Protein AF-A0A0M9VX16-F1 (afdb_monomer)

Nearest PDB structures (foldseek):
  4l1b-assembly1_A  TM=6.626E-01  e=1.159E-02  Homo sapiens
  5sxd-assembly1_A  TM=6.311E-01  e=1.024E-02  Homo sapiens
  5swr-assembly1_A  TM=5.806E-01  e=8.512E-03  Homo sapiens
  5swo-assembly1_A  TM=5.788E-01  e=1.311E-02  Homo sapiens
  4l23-assembly1_A  TM=5.980E-01  e=3.738E-02  Homo sapiens

Structure (mmCIF, N/CA/C/O backbone):
data_AF-A0A0M9VX16-F1
#
_entry.id   AF-A0A0M9VX16-F1
#
loop_
_atom_site.group_PDB
_atom_site.id
_atom_site.type_symbol
_atom_site.label_atom_id
_atom_site.label_alt_id
_atom_site.label_comp_id
_atom_site.label_asym_id
_atom_site.label_entity_id
_atom_site.label_seq_id
_atom_site.pdbx_PDB_ins_code
_atom_site.Cartn_x
_atom_site.Cartn_y
_atom_site.Cartn_z
_atom_site.occupancy
_atom_site.B_iso_or_equiv
_atom_site.auth_seq_id
_atom_site.auth_comp_id
_atom_site.auth_asym_id
_atom_site.auth_atom_id
_atom_site.pdbx_PDB_model_num
ATOM 1 N N . MET A 1 1 ? -0.648 -4.875 25.282 1.00 42.81 1 MET A N 1
ATOM 2 C CA . MET A 1 1 ? -1.704 -3.902 24.931 1.00 42.81 1 MET A CA 1
ATOM 3 C C . MET A 1 1 ? -2.492 -4.538 23.807 1.00 42.81 1 MET A C 1
ATOM 5 O O . MET A 1 1 ? -1.852 -5.047 22.898 1.00 42.81 1 MET A O 1
ATOM 9 N N . ALA A 1 2 ? -3.815 -4.645 23.919 1.00 45.00 2 ALA A N 1
ATOM 10 C CA . ALA A 1 2 ? -4.611 -5.236 22.851 1.00 45.00 2 ALA A CA 1
ATOM 11 C C . ALA A 1 2 ? -4.494 -4.328 21.623 1.00 45.00 2 ALA A C 1
ATOM 13 O O . ALA A 1 2 ? -4.982 -3.200 21.655 1.00 45.00 2 ALA A O 1
ATOM 14 N N . SER A 1 3 ? -3.788 -4.785 20.589 1.00 59.34 3 SER A N 1
ATOM 15 C CA . SER A 1 3 ? -3.932 -4.223 19.252 1.00 59.34 3 SER A CA 1
ATOM 16 C C . SER A 1 3 ? -5.412 -4.330 18.908 1.00 59.34 3 SER A C 1
ATOM 18 O O . SER A 1 3 ? -5.937 -5.435 18.809 1.00 59.34 3 SER A O 1
ATOM 20 N N . GLN A 1 4 ? -6.115 -3.199 18.860 1.00 76.62 4 GLN A N 1
ATOM 21 C CA . GLN A 1 4 ? -7.461 -3.195 18.310 1.00 76.62 4 GLN A CA 1
ATOM 22 C C . GLN A 1 4 ? -7.307 -3.400 16.813 1.00 76.62 4 GLN A C 1
ATOM 24 O O . GLN A 1 4 ? -6.737 -2.550 16.136 1.00 76.62 4 GLN A O 1
ATOM 29 N N . ASP A 1 5 ? -7.764 -4.544 16.323 1.00 88.56 5 ASP A N 1
ATOM 30 C CA . ASP A 1 5 ? -7.902 -4.751 14.891 1.00 88.56 5 ASP A CA 1
ATOM 31 C C . ASP A 1 5 ? -8.895 -3.719 14.347 1.00 88.56 5 ASP A C 1
ATOM 33 O O . ASP A 1 5 ? -9.928 -3.448 14.965 1.00 88.56 5 ASP A O 1
ATOM 37 N N . ILE A 1 6 ? -8.563 -3.132 13.202 1.00 94.31 6 ILE A N 1
ATOM 38 C CA . ILE A 1 6 ? -9.427 -2.186 12.492 1.00 94.31 6 ILE A CA 1
ATOM 39 C C . ILE A 1 6 ? -9.974 -2.840 11.235 1.00 94.31 6 ILE A C 1
ATOM 41 O O . ILE A 1 6 ? -9.387 -3.776 10.685 1.00 94.31 6 ILE A O 1
ATOM 45 N N . ARG A 1 7 ? -11.091 -2.318 10.743 1.00 96.31 7 ARG A N 1
ATOM 46 C CA . ARG A 1 7 ? -11.698 -2.759 9.497 1.00 96.31 7 ARG A CA 1
ATOM 47 C C . ARG A 1 7 ? -11.602 -1.656 8.456 1.00 96.31 7 ARG A C 1
ATOM 49 O O . ARG A 1 7 ? -12.125 -0.566 8.637 1.00 96.31 7 ARG A O 1
ATOM 56 N N . LEU A 1 8 ? -10.935 -1.944 7.347 1.00 97.19 8 LEU A N 1
ATOM 57 C CA . LEU A 1 8 ? -10.735 -1.000 6.252 1.00 97.19 8 LEU A CA 1
ATOM 58 C C . LEU A 1 8 ? -11.730 -1.270 5.123 1.00 97.19 8 LEU A C 1
ATOM 60 O O . LEU A 1 8 ? -12.086 -2.418 4.845 1.00 97.19 8 LEU A O 1
ATOM 64 N N . ARG A 1 9 ? -12.146 -0.212 4.427 1.00 98.00 9 ARG A N 1
ATOM 65 C CA . ARG A 1 9 ? -12.931 -0.305 3.189 1.00 98.00 9 ARG A CA 1
ATOM 66 C C . ARG A 1 9 ? -11.984 -0.143 2.009 1.00 98.00 9 ARG A C 1
ATOM 68 O O . ARG A 1 9 ? -11.650 0.977 1.624 1.00 98.00 9 ARG A O 1
ATOM 75 N N . LEU A 1 10 ? -11.529 -1.263 1.458 1.00 97.75 10 LEU A N 1
ATOM 76 C CA . LEU A 1 10 ? -10.604 -1.265 0.335 1.00 97.75 10 LEU A CA 1
ATOM 77 C C . LEU A 1 10 ? -11.341 -1.015 -0.975 1.00 97.75 10 LEU A C 1
ATOM 79 O O . LEU A 1 10 ? -12.364 -1.635 -1.271 1.00 97.75 10 LEU A O 1
ATOM 83 N N . VAL A 1 11 ? -10.760 -0.145 -1.785 1.00 97.50 11 VAL A N 1
ATOM 84 C CA . VAL A 1 11 ? -11.111 0.063 -3.183 1.00 97.50 11 VAL A CA 1
ATOM 85 C C . VAL A 1 11 ? -9.871 -0.274 -3.995 1.00 97.50 11 VAL A C 1
ATOM 87 O O . VAL A 1 11 ? -8.843 0.368 -3.831 1.00 97.50 11 VAL A O 1
ATOM 90 N N . ILE A 1 12 ? -9.937 -1.291 -4.847 1.00 97.00 12 ILE A N 1
ATOM 91 C CA . ILE A 1 12 ? -8.793 -1.783 -5.617 1.00 97.00 12 ILE A CA 1
ATOM 92 C C . ILE A 1 12 ? -9.015 -1.462 -7.093 1.00 97.00 12 ILE A C 1
ATOM 94 O O . ILE A 1 12 ? -10.000 -1.896 -7.693 1.00 97.00 12 ILE A O 1
ATOM 98 N N . ARG A 1 13 ? -8.078 -0.719 -7.685 1.00 95.56 13 ARG A N 1
ATOM 99 C CA . ARG A 1 13 ? -8.060 -0.308 -9.092 1.00 95.56 13 ARG A CA 1
ATOM 100 C C . ARG A 1 13 ? -6.787 -0.804 -9.763 1.00 95.56 13 ARG A C 1
ATOM 102 O O . ARG A 1 13 ? -5.751 -0.142 -9.732 1.00 95.56 13 ARG A O 1
ATOM 109 N N . ARG A 1 14 ? -6.874 -1.982 -10.374 1.00 93.12 14 ARG A N 1
ATOM 110 C CA . ARG A 1 14 ? -5.797 -2.517 -11.214 1.00 93.12 14 ARG A CA 1
ATOM 111 C C . ARG A 1 14 ? -5.871 -1.907 -12.608 1.00 93.12 14 ARG A C 1
ATOM 113 O O . ARG A 1 14 ? -6.956 -1.592 -13.099 1.00 93.12 14 ARG A O 1
ATOM 120 N N . HIS A 1 15 ? -4.719 -1.767 -13.250 1.00 90.31 15 HIS A N 1
ATOM 121 C CA . HIS A 1 15 ? -4.642 -1.200 -14.588 1.00 90.31 15 HIS A CA 1
ATOM 122 C C . HIS A 1 15 ? -5.464 -2.033 -15.589 1.00 90.31 15 HIS A C 1
ATOM 124 O O . HIS A 1 15 ? -5.266 -3.239 -15.713 1.00 90.31 15 HIS A O 1
ATOM 130 N N . GLY A 1 16 ? -6.400 -1.394 -16.299 1.00 86.81 16 GLY A N 1
ATOM 131 C CA . GLY A 1 16 ? -7.216 -2.041 -17.336 1.00 86.81 16 GLY A CA 1
ATOM 132 C C . GLY A 1 16 ? -8.292 -3.014 -16.833 1.00 86.81 16 GLY A C 1
ATOM 133 O O . GLY A 1 16 ? -8.905 -3.700 -17.648 1.00 86.81 16 GLY A O 1
ATOM 134 N N . VAL A 1 17 ? -8.547 -3.080 -15.521 1.00 89.94 17 VAL A N 1
ATOM 135 C CA . VAL A 1 17 ? -9.522 -4.002 -14.914 1.00 89.94 17 VAL A CA 1
ATOM 136 C C . VAL A 1 17 ? -10.555 -3.217 -14.092 1.00 89.94 17 VAL A C 1
ATOM 138 O O . VAL A 1 17 ? -10.200 -2.197 -13.497 1.00 89.94 17 VAL A O 1
ATOM 141 N N . PRO A 1 18 ? -11.829 -3.660 -14.024 1.00 93.06 18 PRO A N 1
ATOM 142 C CA . PRO A 1 18 ? -12.834 -3.017 -13.185 1.00 93.06 18 PRO A CA 1
ATOM 143 C C . PRO A 1 18 ? -12.434 -2.920 -11.709 1.00 93.06 18 PRO A C 1
ATOM 145 O O . PRO A 1 18 ? -11.733 -3.778 -11.168 1.00 93.06 18 PRO A O 1
ATOM 148 N N . GLU A 1 19 ? -12.936 -1.871 -11.062 1.00 95.38 19 GLU A N 1
ATOM 149 C CA . GLU A 1 19 ? -12.755 -1.624 -9.634 1.00 95.38 19 GLU A CA 1
ATOM 150 C C . GLU A 1 19 ? -13.380 -2.739 -8.784 1.00 95.38 19 GLU A C 1
ATOM 152 O O . GLU A 1 19 ? -14.496 -3.192 -9.048 1.00 95.38 19 GLU A O 1
ATOM 157 N N . VAL A 1 20 ? -12.678 -3.135 -7.722 1.00 96.62 20 VAL A N 1
ATOM 158 C CA . VAL A 1 20 ? -13.155 -4.105 -6.729 1.00 96.62 20 VAL A CA 1
ATOM 159 C C . VAL A 1 20 ? -13.257 -3.417 -5.369 1.00 96.62 20 VAL A C 1
ATOM 161 O O . VAL A 1 20 ? -12.330 -2.723 -4.959 1.00 96.62 20 VAL A O 1
ATOM 164 N N . LYS A 1 21 ? -14.373 -3.605 -4.655 1.00 97.12 21 LYS A N 1
ATOM 165 C CA . LYS A 1 21 ? -14.588 -3.053 -3.307 1.00 97.12 21 LYS A CA 1
ATOM 166 C C . LYS A 1 21 ? -14.710 -4.175 -2.292 1.00 97.12 21 LYS A C 1
ATOM 168 O O . LYS A 1 21 ? -15.528 -5.071 -2.483 1.00 97.12 21 LYS A O 1
ATOM 173 N N . LEU A 1 22 ? -13.917 -4.115 -1.228 1.00 96.12 22 LEU A N 1
ATOM 174 C CA . LEU A 1 22 ? -13.833 -5.163 -0.213 1.00 96.12 22 LEU A CA 1
ATOM 175 C C . LEU A 1 22 ? -13.770 -4.557 1.184 1.00 96.12 22 LEU A C 1
ATOM 177 O O . LEU A 1 22 ? -13.305 -3.437 1.384 1.00 96.12 22 LEU A O 1
ATOM 181 N N . VAL A 1 23 ? -14.209 -5.340 2.157 1.00 97.25 23 VAL A N 1
ATOM 182 C CA . VAL A 1 23 ? -14.004 -5.055 3.573 1.00 97.25 23 VAL A CA 1
ATOM 183 C C . VAL A 1 23 ? -12.812 -5.882 4.034 1.00 97.25 23 VAL A C 1
ATOM 185 O O . VAL A 1 23 ? -12.795 -7.092 3.811 1.00 97.25 23 VAL A O 1
ATOM 188 N N . TRP A 1 24 ? -11.821 -5.239 4.647 1.00 96.38 24 TRP A N 1
ATOM 189 C CA . TRP A 1 24 ? -10.550 -5.871 4.985 1.00 96.38 24 TRP A CA 1
ATOM 190 C C . TRP A 1 24 ? -10.237 -5.749 6.478 1.00 96.38 24 TRP A C 1
ATOM 192 O O . TRP A 1 24 ? -10.087 -4.628 6.971 1.00 96.38 24 TRP A O 1
ATOM 202 N N . PRO A 1 25 ? -10.141 -6.866 7.218 1.00 94.44 25 PRO A N 1
ATOM 203 C CA . PRO A 1 25 ? -9.671 -6.839 8.595 1.00 94.44 25 PRO A CA 1
ATOM 204 C C . PRO A 1 25 ? -8.162 -6.577 8.620 1.00 94.44 25 PRO A C 1
ATOM 206 O O . PRO A 1 25 ? -7.402 -7.165 7.854 1.00 94.44 25 PRO A O 1
ATOM 209 N N . CYS A 1 26 ? -7.719 -5.696 9.506 1.00 90.56 26 CYS A N 1
ATOM 210 C CA . CYS A 1 26 ? -6.331 -5.282 9.598 1.00 90.56 26 CYS A CA 1
ATOM 211 C C . CYS A 1 26 ? -5.860 -5.322 11.050 1.00 90.56 26 CYS A C 1
ATOM 213 O O . CYS A 1 26 ? -6.395 -4.621 11.910 1.00 90.56 26 CYS A O 1
ATOM 215 N N . ALA A 1 27 ? -4.799 -6.086 11.303 1.00 87.50 27 ALA A N 1
ATOM 216 C CA . ALA A 1 27 ? -4.168 -6.125 12.611 1.00 87.50 27 ALA A CA 1
ATOM 217 C C . ALA A 1 27 ? -3.336 -4.855 12.845 1.00 87.50 27 ALA A C 1
ATOM 219 O O . ALA A 1 27 ? -2.347 -4.607 12.150 1.00 87.50 27 ALA A O 1
ATOM 220 N N . CYS A 1 28 ? -3.691 -4.053 13.851 1.00 86.12 28 CYS A N 1
ATOM 221 C CA . CYS A 1 28 ? -2.933 -2.851 14.214 1.00 86.12 28 CYS A CA 1
ATOM 222 C C . CYS A 1 28 ? -1.708 -3.202 15.064 1.00 86.12 28 CYS A C 1
ATOM 224 O O . CYS A 1 28 ? -1.651 -2.934 16.267 1.00 86.12 28 CYS A O 1
ATOM 226 N N . THR A 1 29 ? -0.715 -3.817 14.428 1.00 88.50 29 THR A N 1
ATOM 227 C CA . THR A 1 29 ? 0.604 -4.067 15.021 1.00 88.50 29 THR A CA 1
ATOM 228 C C . THR A 1 29 ? 1.638 -3.120 14.416 1.00 88.50 29 THR A C 1
ATOM 230 O O . THR A 1 29 ? 1.515 -2.725 13.258 1.00 88.50 29 THR A O 1
ATOM 233 N N . ASP A 1 30 ? 2.679 -2.763 15.172 1.00 85.56 30 ASP A N 1
ATOM 234 C CA . ASP A 1 30 ? 3.735 -1.859 14.681 1.00 85.56 30 ASP A CA 1
ATOM 235 C C . ASP A 1 30 ? 4.504 -2.425 13.471 1.00 85.56 30 ASP A C 1
ATOM 237 O O . ASP A 1 30 ? 5.075 -1.664 12.694 1.00 85.56 30 ASP A O 1
ATOM 241 N N . ASN A 1 31 ? 4.483 -3.747 13.283 1.00 87.75 31 ASN A N 1
ATOM 242 C CA . ASN A 1 31 ? 5.154 -4.428 12.175 1.00 87.75 31 ASN A CA 1
ATOM 243 C C . ASN A 1 31 ? 4.257 -4.585 10.935 1.00 87.75 31 ASN A C 1
ATOM 245 O O . ASN A 1 31 ? 4.743 -5.004 9.883 1.00 87.75 31 ASN A O 1
ATOM 249 N N . PHE A 1 32 ? 2.958 -4.286 11.045 1.00 92.88 32 PHE A N 1
ATOM 250 C CA . PHE A 1 32 ? 2.033 -4.351 9.919 1.00 92.88 32 PHE A CA 1
ATOM 251 C C . PHE A 1 32 ? 2.045 -3.021 9.161 1.00 92.88 32 PHE A C 1
ATOM 253 O O . PHE A 1 32 ? 1.317 -2.080 9.486 1.00 92.88 32 PHE A O 1
ATOM 260 N N . THR A 1 33 ? 2.944 -2.927 8.183 1.00 95.06 33 THR A N 1
ATOM 261 C CA . THR A 1 33 ? 3.154 -1.735 7.355 1.00 95.06 33 THR A CA 1
ATOM 262 C C . THR A 1 33 ? 2.270 -1.722 6.111 1.00 95.06 33 THR A C 1
ATOM 264 O O . THR A 1 33 ? 1.660 -2.726 5.741 1.00 95.06 33 THR A O 1
ATOM 267 N N . VAL A 1 34 ? 2.230 -0.582 5.422 1.00 95.50 34 VAL A N 1
ATOM 268 C CA . VAL A 1 34 ? 1.539 -0.434 4.131 1.00 95.50 34 VAL A CA 1
ATOM 269 C C . VAL A 1 34 ? 2.044 -1.443 3.088 1.00 95.50 34 VAL A C 1
ATOM 271 O O . VAL A 1 34 ? 1.238 -2.013 2.357 1.00 95.50 34 VAL A O 1
ATOM 274 N N . SER A 1 35 ? 3.349 -1.738 3.047 1.00 94.56 35 SER A N 1
ATOM 275 C CA . SER A 1 35 ? 3.877 -2.799 2.174 1.00 94.56 35 SER A CA 1
ATOM 276 C C . SER A 1 35 ? 3.327 -4.188 2.523 1.00 94.56 35 SER A C 1
ATOM 278 O O . SER A 1 35 ? 2.929 -4.926 1.626 1.00 94.56 35 SER A O 1
ATOM 280 N N . ARG A 1 36 ? 3.213 -4.527 3.816 1.00 94.06 36 ARG A N 1
ATOM 281 C CA . ARG A 1 36 ? 2.607 -5.793 4.268 1.00 94.06 36 ARG A CA 1
ATOM 282 C C . ARG A 1 36 ? 1.123 -5.886 3.925 1.00 94.06 36 ARG A C 1
ATOM 284 O O . ARG A 1 36 ? 0.645 -6.970 3.604 1.00 94.06 36 ARG A O 1
ATOM 291 N N . LEU A 1 37 ? 0.401 -4.766 3.961 1.00 95.12 37 LEU A N 1
ATOM 292 C CA . LEU A 1 37 ? -0.984 -4.713 3.495 1.00 95.12 37 LEU A CA 1
ATOM 293 C C . LEU A 1 37 ? -1.077 -5.061 2.002 1.00 95.12 37 LEU A C 1
ATOM 295 O O . LEU A 1 37 ? -1.919 -5.873 1.631 1.00 95.12 37 LEU A O 1
ATOM 299 N N . LEU A 1 38 ? -0.204 -4.497 1.158 1.00 95.31 38 LEU A N 1
ATOM 300 C CA . LEU A 1 38 ? -0.153 -4.834 -0.271 1.00 95.31 38 LEU A CA 1
ATOM 301 C C . LEU A 1 38 ? 0.162 -6.316 -0.505 1.00 95.31 38 LEU A C 1
ATOM 303 O O . LEU A 1 38 ? -0.507 -6.945 -1.320 1.00 95.31 38 LEU A O 1
ATOM 307 N N . GLU A 1 39 ? 1.127 -6.878 0.229 1.00 94.12 39 GLU A N 1
ATOM 308 C CA . GLU A 1 39 ? 1.459 -8.309 0.170 1.00 94.12 39 GLU A CA 1
ATOM 309 C C . GLU A 1 39 ? 0.236 -9.184 0.486 1.00 94.12 39 GLU A C 1
ATOM 311 O O . GLU A 1 39 ? -0.110 -10.058 -0.306 1.00 94.12 39 GLU A O 1
ATOM 316 N N . GLN A 1 40 ? -0.474 -8.916 1.589 1.00 94.81 40 GLN A N 1
ATOM 317 C CA . GLN A 1 40 ? -1.658 -9.701 1.956 1.00 94.81 40 GLN A CA 1
ATOM 318 C C . GLN A 1 40 ? -2.820 -9.520 0.975 1.00 94.81 40 GLN A C 1
ATOM 320 O O . GLN A 1 40 ? -3.534 -10.475 0.669 1.00 94.81 40 GLN A O 1
ATOM 325 N N . VAL A 1 41 ? -3.029 -8.304 0.463 1.00 95.44 41 VAL A N 1
ATOM 326 C CA . VAL A 1 41 ? -4.054 -8.069 -0.560 1.00 95.44 41 VAL A CA 1
ATOM 327 C C . VAL A 1 41 ? -3.713 -8.837 -1.833 1.00 95.44 41 VAL A C 1
ATOM 329 O O . VAL A 1 41 ? -4.616 -9.428 -2.412 1.00 95.44 41 VAL A O 1
ATOM 332 N N . ASN A 1 42 ? -2.441 -8.899 -2.235 1.00 95.19 42 ASN A N 1
ATOM 333 C CA . ASN A 1 42 ? -1.985 -9.638 -3.416 1.00 95.19 42 ASN A CA 1
ATOM 334 C C . ASN A 1 42 ? -2.267 -11.147 -3.338 1.00 95.19 42 ASN A C 1
ATOM 336 O O . ASN A 1 42 ? -2.569 -11.766 -4.358 1.00 95.19 42 ASN A O 1
ATOM 340 N N . GLU A 1 43 ? -2.220 -11.732 -2.137 1.00 94.25 43 GLU A N 1
ATOM 341 C CA . GLU A 1 43 ? -2.561 -13.145 -1.914 1.00 94.25 43 GLU A CA 1
ATOM 342 C C . GLU A 1 43 ? -4.041 -13.451 -2.204 1.00 94.25 43 GLU A C 1
ATOM 344 O O . GLU A 1 43 ? -4.372 -14.563 -2.615 1.00 94.25 43 GLU A O 1
ATOM 349 N N . VAL A 1 44 ? -4.934 -12.472 -2.021 1.00 94.69 44 VAL A N 1
ATOM 350 C CA . VAL A 1 44 ? -6.386 -12.630 -2.225 1.00 94.69 44 VAL A CA 1
ATOM 351 C C . VAL A 1 44 ? -6.835 -12.079 -3.581 1.00 94.69 44 VAL A C 1
ATOM 353 O O . VAL A 1 44 ? -7.649 -12.685 -4.276 1.00 94.69 44 VAL A O 1
ATOM 356 N N . ILE A 1 45 ? -6.306 -10.920 -3.963 1.00 92.69 45 ILE A N 1
ATOM 357 C CA . ILE A 1 45 ? -6.564 -10.206 -5.209 1.00 92.69 45 ILE A CA 1
ATOM 358 C C . ILE A 1 45 ? -5.218 -9.989 -5.881 1.00 92.69 45 ILE A C 1
ATOM 360 O O . ILE A 1 45 ? -4.508 -9.052 -5.546 1.00 92.69 45 ILE A O 1
ATOM 364 N N . THR A 1 46 ? -4.891 -10.830 -6.858 1.00 91.50 46 THR A N 1
ATOM 365 C CA . THR A 1 46 ? -3.607 -10.789 -7.567 1.00 91.50 46 THR A CA 1
ATOM 366 C C . THR A 1 46 ? -3.348 -9.402 -8.173 1.00 91.50 46 THR A C 1
ATOM 368 O O . THR A 1 46 ? -3.957 -9.026 -9.183 1.00 91.50 46 THR A O 1
ATOM 371 N N . LEU A 1 47 ? -2.485 -8.628 -7.514 1.00 91.44 47 LEU A N 1
ATOM 372 C CA . LEU A 1 47 ? -2.022 -7.305 -7.930 1.00 91.44 47 LEU A CA 1
ATOM 373 C C . LEU A 1 47 ? -0.798 -7.446 -8.833 1.00 91.44 47 LEU A C 1
ATOM 375 O O . LEU A 1 47 ? -0.725 -6.796 -9.878 1.00 91.44 47 LEU A O 1
ATOM 379 N N . GLU A 1 48 ? 0.135 -8.314 -8.436 1.00 87.88 48 GLU A N 1
ATOM 380 C CA . GLU A 1 48 ? 1.340 -8.594 -9.203 1.00 87.88 48 GLU A CA 1
ATOM 381 C C . GLU A 1 48 ? 1.027 -9.395 -10.463 1.00 87.88 48 GLU A C 1
ATOM 383 O O . GLU A 1 48 ? 0.231 -10.334 -10.473 1.00 87.88 48 GLU A O 1
ATOM 388 N N . SER A 1 49 ? 1.706 -9.048 -11.544 1.00 82.75 49 SER A N 1
ATOM 389 C CA . SER A 1 49 ? 1.687 -9.786 -12.800 1.00 82.75 49 SER A CA 1
ATOM 390 C C . SER A 1 49 ? 3.065 -9.704 -13.453 1.00 82.75 49 SER A C 1
ATOM 392 O O . SER A 1 49 ? 3.981 -9.096 -12.908 1.00 82.75 49 SER A O 1
ATOM 394 N N . GLY A 1 50 ? 3.241 -10.297 -14.635 1.00 78.94 50 GLY A N 1
ATOM 395 C CA . GLY A 1 50 ? 4.530 -10.236 -15.334 1.00 78.94 50 GLY A CA 1
ATOM 396 C C . GLY A 1 50 ? 5.032 -8.810 -15.610 1.00 78.94 50 GLY A C 1
ATOM 397 O O . GLY A 1 50 ? 6.241 -8.609 -15.694 1.00 78.94 50 GLY A O 1
ATOM 398 N N . GLU A 1 51 ? 4.120 -7.841 -15.728 1.00 83.50 51 GLU A N 1
ATOM 399 C CA . GLU A 1 51 ? 4.426 -6.437 -16.039 1.00 83.50 51 GLU A CA 1
ATOM 400 C C . GLU A 1 51 ? 4.246 -5.482 -14.850 1.00 83.50 51 GLU A C 1
ATOM 402 O O . GLU A 1 51 ? 4.653 -4.331 -14.954 1.00 83.50 51 GLU A O 1
ATOM 407 N N . TRP A 1 52 ? 3.641 -5.938 -13.747 1.00 86.31 52 TRP A N 1
ATOM 408 C CA . TRP A 1 52 ? 3.294 -5.094 -12.597 1.00 86.31 52 TRP A CA 1
ATOM 409 C C . TRP A 1 52 ? 3.810 -5.725 -11.308 1.00 86.31 52 TRP A C 1
ATOM 411 O O . TRP A 1 52 ? 3.389 -6.831 -10.968 1.00 86.31 52 TRP A O 1
ATOM 421 N N . GLY A 1 53 ? 4.683 -5.024 -10.590 1.00 88.44 53 GLY A N 1
ATOM 422 C CA . GLY A 1 53 ? 5.092 -5.376 -9.231 1.00 88.44 53 GLY A CA 1
ATOM 423 C C . GLY A 1 53 ? 4.220 -4.694 -8.175 1.00 88.44 53 GLY A C 1
ATOM 424 O O . GLY A 1 53 ? 3.399 -3.830 -8.490 1.00 88.44 53 GLY A O 1
ATOM 425 N N . LEU A 1 54 ? 4.389 -5.050 -6.897 1.00 90.56 54 LEU A N 1
ATOM 426 C CA . LEU A 1 54 ? 3.719 -4.333 -5.799 1.00 90.56 54 LEU A CA 1
ATOM 427 C C . LEU A 1 54 ? 4.193 -2.878 -5.683 1.00 90.56 54 LEU A C 1
ATOM 429 O O . LEU A 1 54 ? 3.419 -2.019 -5.266 1.00 90.56 54 LEU A O 1
ATOM 433 N N . GLU A 1 55 ? 5.428 -2.589 -6.095 1.00 86.88 55 GLU A N 1
ATOM 434 C CA . GLU A 1 55 ? 5.985 -1.237 -6.178 1.00 86.88 55 GLU A CA 1
ATOM 435 C C . GLU A 1 55 ? 5.219 -0.319 -7.136 1.00 86.88 55 GLU A C 1
ATOM 437 O O . GLU A 1 55 ? 5.259 0.905 -6.969 1.00 86.88 55 GLU A O 1
ATOM 442 N N . ASP A 1 56 ? 4.507 -0.902 -8.106 1.00 90.50 56 ASP A N 1
ATOM 443 C CA . ASP A 1 56 ? 3.717 -0.193 -9.111 1.00 90.50 56 ASP A CA 1
ATOM 444 C C . ASP A 1 56 ? 2.299 0.130 -8.628 1.00 90.50 56 ASP A C 1
ATOM 446 O O . ASP A 1 56 ? 1.458 0.595 -9.404 1.00 90.50 56 ASP A O 1
ATOM 450 N N . TYR A 1 57 ? 2.026 -0.081 -7.339 1.00 93.94 57 TYR A N 1
ATOM 451 C CA . TYR A 1 57 ? 0.785 0.310 -6.691 1.00 93.94 57 TYR A CA 1
ATOM 452 C C . TYR A 1 57 ? 1.027 1.396 -5.634 1.00 93.94 57 TYR A C 1
ATOM 454 O O . TYR A 1 57 ? 2.046 1.443 -4.943 1.00 93.94 57 TYR A O 1
ATOM 462 N N . ALA A 1 58 ? 0.065 2.307 -5.517 1.00 94.56 58 ALA A N 1
ATOM 463 C CA . ALA A 1 58 ? -0.054 3.232 -4.399 1.00 94.56 58 ALA A CA 1
ATOM 464 C C . ALA A 1 58 ? -1.188 2.783 -3.483 1.00 94.56 58 ALA A C 1
ATOM 466 O O . ALA A 1 58 ? -2.239 2.338 -3.952 1.00 94.56 58 ALA A O 1
ATOM 467 N N . VAL A 1 59 ? -0.976 2.967 -2.184 1.00 96.88 59 VAL A N 1
ATOM 468 C CA . VAL A 1 59 ? -2.022 2.908 -1.165 1.00 96.88 59 VAL A CA 1
ATOM 469 C C . VAL A 1 59 ? -2.336 4.339 -0.773 1.00 96.88 59 VAL A C 1
ATOM 471 O O . VAL A 1 59 ? -1.431 5.087 -0.414 1.00 96.88 59 VAL A O 1
ATOM 474 N N . GLU A 1 60 ? -3.598 4.735 -0.845 1.00 97.44 60 GLU A N 1
ATOM 475 C CA . GLU A 1 60 ? -4.020 6.095 -0.539 1.00 97.44 60 GLU A CA 1
ATOM 476 C C . GLU A 1 60 ? -5.193 6.103 0.437 1.00 97.44 60 GLU A C 1
ATOM 478 O O . GLU A 1 60 ? -6.156 5.352 0.285 1.00 97.44 60 GLU A O 1
ATOM 483 N N . LEU A 1 61 ? -5.148 6.998 1.416 1.00 97.69 61 LEU A N 1
ATOM 484 C CA . LEU A 1 61 ? -6.278 7.300 2.282 1.00 97.69 61 LEU A CA 1
ATOM 485 C C . LEU A 1 61 ? -7.200 8.292 1.569 1.00 97.69 61 LEU A C 1
ATOM 487 O O . LEU A 1 61 ? -6.766 9.381 1.192 1.00 97.69 61 LEU A O 1
ATOM 491 N N . SER A 1 62 ? -8.472 7.938 1.389 1.00 96.25 62 SER A N 1
ATOM 492 C CA . SER A 1 62 ? -9.457 8.854 0.810 1.00 96.25 62 SER A CA 1
ATOM 493 C C . SER A 1 62 ? -9.845 9.953 1.798 1.00 96.25 62 SER A C 1
ATOM 495 O O . SER A 1 62 ? -10.082 9.688 2.974 1.00 96.25 62 SER A O 1
ATOM 497 N N . ASP A 1 63 ? -9.991 11.184 1.309 1.00 93.19 63 ASP A N 1
ATOM 498 C CA . ASP A 1 63 ? -10.433 12.325 2.122 1.00 93.19 63 ASP A CA 1
ATOM 499 C C . ASP A 1 63 ? -11.968 12.456 2.232 1.00 93.19 63 ASP A C 1
ATOM 501 O O . ASP A 1 63 ? -12.478 13.376 2.878 1.00 93.19 63 ASP A O 1
ATOM 505 N N . GLY A 1 64 ? -12.716 11.562 1.568 1.00 89.12 64 GLY A N 1
ATOM 506 C CA . GLY A 1 64 ? -14.181 11.580 1.489 1.00 89.12 64 GLY A CA 1
ATOM 507 C C . GLY A 1 64 ? -14.779 12.712 0.638 1.00 89.12 64 GLY A C 1
ATOM 508 O O . GLY A 1 64 ? -15.999 12.797 0.510 1.00 89.12 64 GLY A O 1
ATOM 509 N N . LYS A 1 65 ? -13.948 13.573 0.045 1.00 91.50 65 LYS A N 1
ATOM 510 C CA . LYS A 1 65 ? -14.320 14.753 -0.756 1.00 91.50 65 LYS A CA 1
ATOM 511 C C . LYS A 1 65 ? -13.883 14.647 -2.219 1.00 91.50 65 LYS A C 1
ATOM 513 O O . LYS A 1 65 ? -14.050 15.598 -2.978 1.00 91.50 65 LYS A O 1
ATOM 518 N N . GLY A 1 66 ? -13.364 13.489 -2.620 1.00 86.81 66 GLY A N 1
ATOM 519 C CA . GLY A 1 66 ? -12.901 13.211 -3.980 1.00 86.81 66 GLY A CA 1
ATOM 520 C C . GLY A 1 66 ? -11.385 13.302 -4.148 1.00 86.81 66 GLY A C 1
ATOM 521 O O . GLY A 1 66 ? -10.898 13.044 -5.245 1.00 86.81 66 GLY A O 1
ATOM 522 N N . GLY A 1 67 ? -10.652 13.623 -3.081 1.00 92.56 67 GLY A N 1
ATOM 523 C CA . GLY A 1 67 ? -9.202 13.542 -3.012 1.00 92.56 67 GLY A CA 1
ATOM 524 C C . GLY A 1 67 ? -8.713 12.310 -2.248 1.00 92.56 67 GLY A C 1
ATOM 525 O O . GLY A 1 67 ? -9.478 11.510 -1.687 1.00 92.56 67 GLY A O 1
ATOM 526 N N . SER A 1 68 ? -7.395 12.160 -2.232 1.00 95.38 68 SER A N 1
ATOM 527 C CA . SER A 1 68 ? -6.701 11.102 -1.512 1.00 95.38 68 SER A CA 1
ATOM 528 C C . SER A 1 68 ? -5.272 11.522 -1.165 1.00 95.38 68 SER A C 1
ATOM 530 O O . SER A 1 68 ? -4.705 12.433 -1.772 1.00 95.38 68 SER A O 1
ATOM 532 N N . PHE A 1 69 ? -4.701 10.865 -0.159 1.00 95.69 69 PHE A N 1
AT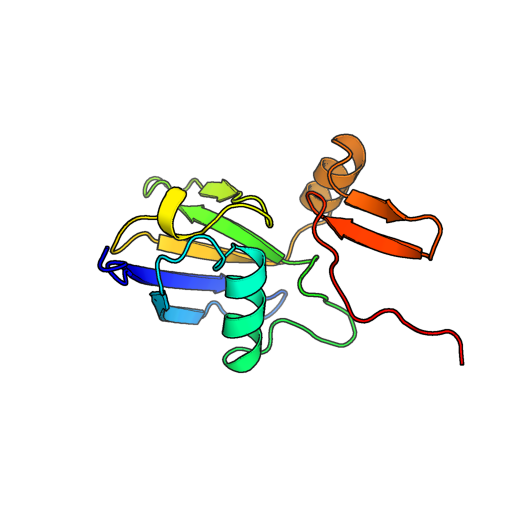OM 533 C CA . PHE A 1 69 ? -3.331 11.076 0.297 1.00 95.69 69 PHE A CA 1
ATOM 534 C C . PHE A 1 69 ? -2.576 9.754 0.264 1.00 95.69 69 PHE A C 1
ATOM 536 O O . PHE A 1 69 ? -3.028 8.777 0.856 1.00 95.69 69 PHE A O 1
ATOM 543 N N . GLU A 1 70 ? -1.426 9.722 -0.406 1.00 94.25 70 GLU A N 1
ATOM 544 C CA . GLU A 1 70 ? -0.586 8.525 -0.482 1.00 94.25 70 GLU A CA 1
ATOM 545 C C . GLU A 1 70 ? -0.010 8.161 0.897 1.00 94.25 70 GLU A C 1
ATOM 547 O O . GLU A 1 70 ? 0.531 9.005 1.615 1.00 94.25 70 GLU A O 1
ATOM 552 N N . CYS A 1 71 ? -0.115 6.885 1.254 1.00 95.56 71 CYS A N 1
ATOM 553 C CA . CYS A 1 71 ? 0.504 6.284 2.425 1.00 95.56 71 CYS A CA 1
ATOM 554 C C . CYS A 1 71 ? 1.880 5.723 2.044 1.00 95.56 71 CYS A C 1
ATOM 556 O O . CYS A 1 71 ? 2.018 5.039 1.030 1.00 95.56 71 CYS A O 1
ATOM 558 N N . LEU A 1 72 ? 2.904 5.982 2.862 1.00 93.88 72 LEU A N 1
ATOM 559 C CA . LEU A 1 72 ? 4.265 5.523 2.572 1.00 93.88 72 LEU A CA 1
ATOM 560 C C . LEU A 1 72 ? 4.445 4.060 2.973 1.00 93.88 72 LEU A C 1
ATOM 562 O O . LEU A 1 72 ? 3.954 3.627 4.016 1.00 93.88 72 LEU A O 1
ATOM 566 N N . HIS A 1 73 ? 5.226 3.312 2.195 1.00 93.25 73 HIS A N 1
ATOM 567 C CA . HIS A 1 73 ? 5.320 1.856 2.343 1.00 93.25 73 HIS A CA 1
ATOM 568 C C . HIS A 1 73 ? 5.837 1.387 3.714 1.00 93.25 73 HIS A C 1
ATOM 570 O O . HIS A 1 73 ? 5.416 0.333 4.195 1.00 93.25 73 HIS A O 1
ATOM 576 N N . PHE A 1 74 ? 6.705 2.169 4.368 1.00 92.56 74 PHE A N 1
ATOM 577 C CA . PHE A 1 74 ? 7.257 1.846 5.690 1.00 92.56 74 PHE A CA 1
ATOM 578 C C . PHE A 1 74 ? 6.313 2.170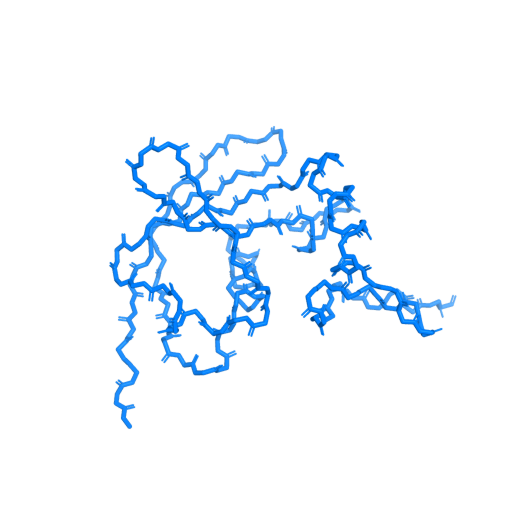 6.860 1.00 92.56 74 PHE A C 1
ATOM 580 O O . PHE A 1 74 ? 6.596 1.782 7.994 1.00 92.56 74 PHE A O 1
ATOM 587 N N . GLN A 1 75 ? 5.233 2.926 6.637 1.00 94.75 75 GLN A N 1
ATOM 588 C CA . GLN A 1 75 ? 4.382 3.393 7.731 1.00 94.75 75 GLN A CA 1
ATOM 589 C C . GLN A 1 75 ? 3.548 2.237 8.306 1.00 94.75 75 GLN A C 1
ATOM 591 O O . GLN A 1 75 ? 2.918 1.509 7.535 1.00 94.75 75 GLN A O 1
ATOM 596 N N . PRO A 1 76 ? 3.492 2.068 9.643 1.00 94.44 76 PRO A N 1
ATOM 597 C CA . PRO A 1 76 ? 2.590 1.108 10.271 1.00 94.44 76 PRO A CA 1
ATOM 598 C C . PRO A 1 76 ? 1.133 1.512 10.052 1.00 94.44 76 PRO A C 1
ATOM 600 O O . PRO A 1 76 ? 0.745 2.631 10.395 1.00 94.44 76 PRO A O 1
ATOM 603 N N . VAL A 1 77 ? 0.312 0.594 9.542 1.00 94.88 77 VAL A N 1
ATOM 604 C CA . VAL A 1 77 ? -1.093 0.859 9.193 1.00 94.88 77 VAL A CA 1
ATOM 605 C C . VAL A 1 77 ? -1.873 1.371 10.401 1.00 94.88 77 VAL A C 1
ATOM 607 O O . VAL A 1 77 ? -2.538 2.399 10.309 1.00 94.88 77 VAL A O 1
ATOM 610 N N . GLY A 1 78 ? -1.710 0.733 11.563 1.00 92.94 78 GLY A N 1
ATOM 611 C CA . GLY A 1 78 ? -2.399 1.132 12.796 1.00 92.94 78 GLY A CA 1
ATOM 612 C C . GLY A 1 78 ? -2.015 2.511 13.346 1.00 92.94 78 GLY A C 1
ATOM 613 O O . GLY A 1 78 ? -2.661 2.987 14.274 1.00 92.94 78 GLY A O 1
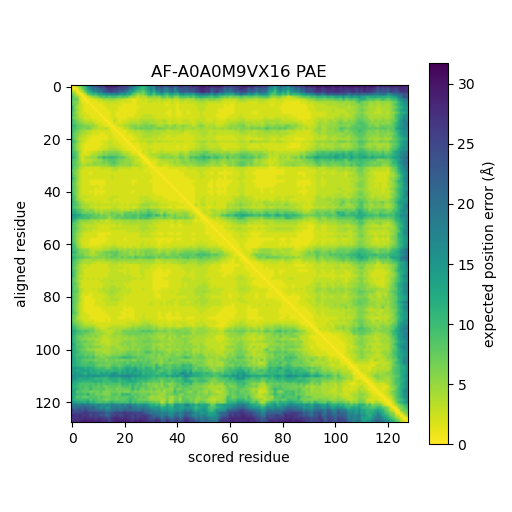ATOM 614 N N . ARG A 1 79 ? -0.974 3.165 12.807 1.00 92.75 79 ARG A N 1
ATOM 615 C CA . ARG A 1 79 ? -0.604 4.542 13.181 1.00 92.75 79 ARG A CA 1
ATOM 616 C C . ARG A 1 79 ? -1.210 5.599 12.265 1.00 92.75 79 ARG A C 1
ATOM 618 O O . ARG A 1 79 ? -1.347 6.741 12.694 1.00 92.75 79 ARG A O 1
ATOM 625 N N . ILE A 1 80 ? -1.509 5.243 11.017 1.00 94.62 80 ILE A N 1
ATOM 626 C CA . ILE A 1 80 ? -1.937 6.196 9.984 1.00 94.62 80 ILE A CA 1
ATOM 627 C C . ILE A 1 80 ? -3.394 6.015 9.547 1.00 94.62 80 ILE A C 1
ATOM 629 O O . ILE A 1 80 ? -3.972 6.969 9.035 1.00 94.62 80 ILE A O 1
ATOM 633 N N . LEU A 1 81 ? -3.989 4.841 9.772 1.00 95.44 81 LEU A N 1
ATOM 634 C CA . LEU A 1 81 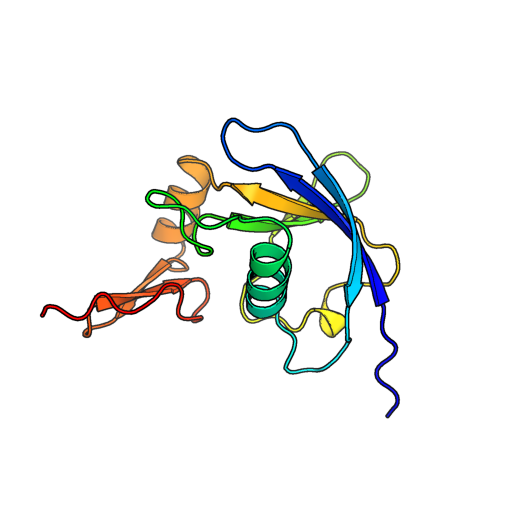? -5.367 4.517 9.398 1.00 95.44 81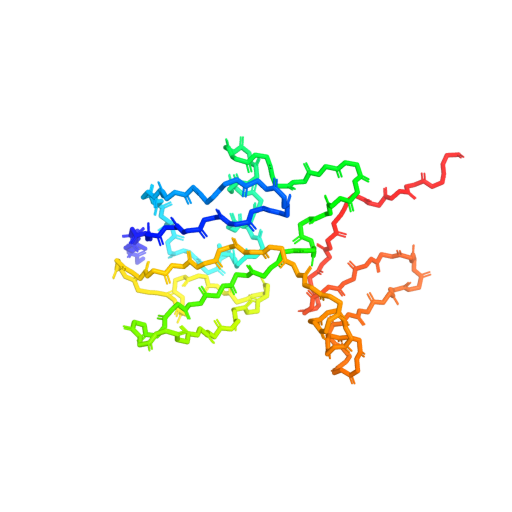 LEU A CA 1
ATOM 635 C C . LEU A 1 81 ? -6.228 4.239 10.634 1.00 95.44 81 LEU A C 1
ATOM 637 O O . LEU A 1 81 ? -5.739 3.787 11.672 1.00 95.44 81 LEU A O 1
ATOM 641 N N . LYS A 1 82 ? -7.522 4.515 10.504 1.00 94.94 82 LYS A N 1
ATOM 642 C CA . LYS A 1 82 ? -8.560 4.323 11.519 1.00 94.94 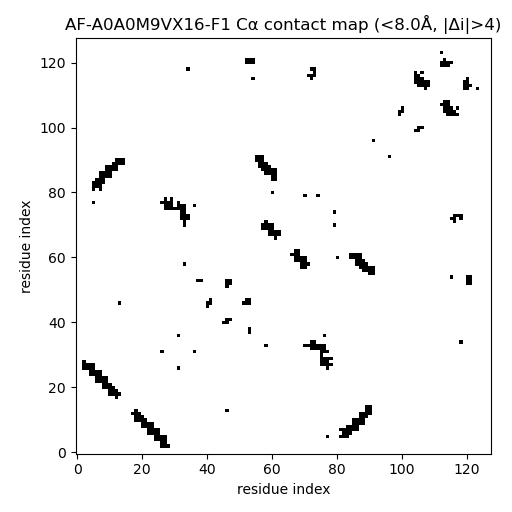82 LYS A CA 1
ATOM 643 C C . LYS A 1 82 ? -9.584 3.289 11.063 1.00 94.94 82 LYS A C 1
ATOM 645 O O . LYS A 1 82 ? -9.647 2.910 9.895 1.00 94.94 82 LYS A O 1
ATOM 650 N N . ASP A 1 83 ? -10.403 2.846 12.013 1.00 95.44 83 ASP A N 1
ATOM 651 C CA . ASP A 1 83 ? -11.538 1.979 11.717 1.00 95.44 83 ASP A CA 1
ATOM 652 C C . ASP A 1 83 ? -12.493 2.639 10.714 1.00 95.44 83 ASP A C 1
ATOM 654 O O . ASP A 1 83 ? -12.777 3.834 10.798 1.00 95.44 83 ASP A O 1
ATOM 658 N N . GLU A 1 84 ? -12.962 1.843 9.758 1.00 95.81 84 GLU A N 1
ATOM 659 C CA . GLU A 1 84 ? -13.798 2.235 8.624 1.00 95.81 84 GLU A CA 1
ATOM 660 C C . GLU A 1 84 ? -13.162 3.213 7.625 1.00 95.81 84 GLU A C 1
ATOM 662 O O . GLU A 1 84 ? -13.861 3.686 6.720 1.00 95.81 84 GLU A O 1
ATOM 667 N N . ASP A 1 85 ? -11.858 3.495 7.698 1.00 96.81 85 ASP A N 1
ATOM 668 C CA . ASP A 1 85 ? -11.203 4.316 6.679 1.00 96.81 85 ASP A CA 1
ATOM 669 C C . ASP A 1 85 ? -11.332 3.677 5.291 1.00 96.81 85 ASP A C 1
ATOM 671 O O . ASP A 1 85 ? -11.238 2.456 5.106 1.00 96.81 85 ASP A O 1
ATOM 675 N N . GLN A 1 86 ? -11.575 4.528 4.293 1.00 97.81 86 GLN A N 1
ATOM 676 C CA . GLN A 1 86 ? -11.601 4.104 2.901 1.00 97.81 86 GLN A CA 1
ATOM 677 C C . GLN A 1 86 ? -10.202 4.240 2.308 1.00 97.81 86 GLN A C 1
ATOM 679 O O . GLN A 1 86 ? -9.664 5.345 2.207 1.00 97.81 86 GLN A O 1
ATOM 684 N N . VAL A 1 87 ? -9.652 3.112 1.873 1.00 97.62 87 VAL A N 1
ATOM 685 C CA . VAL A 1 87 ? -8.287 3.011 1.360 1.00 97.62 87 VAL A CA 1
ATOM 686 C C . VAL A 1 87 ? -8.337 2.602 -0.102 1.00 97.62 87 VAL A C 1
ATOM 688 O O . VAL A 1 87 ? -8.941 1.591 -0.461 1.00 97.62 87 VAL A O 1
ATOM 691 N N . LEU A 1 88 ? -7.709 3.400 -0.952 1.00 97.50 88 LEU A N 1
ATOM 692 C CA . LEU A 1 88 ? -7.587 3.152 -2.377 1.00 97.50 88 LEU A CA 1
ATOM 693 C C . LEU A 1 88 ? -6.243 2.484 -2.662 1.00 97.50 88 LEU A C 1
ATOM 695 O O . LEU A 1 88 ? -5.197 3.054 -2.382 1.00 97.50 88 LEU A O 1
ATOM 699 N N . ILE A 1 89 ? -6.272 1.297 -3.255 1.00 97.12 89 ILE A N 1
ATOM 700 C CA . ILE A 1 89 ? -5.103 0.644 -3.840 1.00 97.12 89 ILE A CA 1
ATOM 701 C C . ILE A 1 89 ? -5.215 0.822 -5.348 1.00 97.12 89 ILE A C 1
ATOM 703 O O . ILE A 1 89 ? -6.150 0.300 -5.957 1.00 97.12 89 ILE A O 1
ATOM 707 N N . ARG A 1 90 ? -4.301 1.569 -5.966 1.00 95.50 90 ARG A N 1
ATOM 708 C CA . ARG A 1 90 ? -4.351 1.842 -7.409 1.00 95.50 90 ARG A CA 1
ATOM 709 C C . ARG A 1 90 ? -3.006 1.650 -8.084 1.00 95.50 90 ARG A C 1
ATOM 711 O O . ARG A 1 90 ? -1.975 1.925 -7.478 1.00 95.50 90 ARG A O 1
ATOM 718 N N . SER A 1 91 ? -3.032 1.242 -9.348 1.00 93.56 91 SER A N 1
ATOM 719 C CA . SER A 1 91 ? -1.845 1.273 -10.202 1.00 93.56 91 SER A CA 1
ATOM 720 C C . SER A 1 91 ? -1.313 2.702 -10.336 1.00 93.56 91 SER A C 1
ATOM 722 O O . SER A 1 91 ? -2.088 3.656 -10.492 1.00 93.56 91 SER A O 1
ATOM 724 N N . LEU A 1 92 ? 0.006 2.841 -10.308 1.00 91.81 92 LEU A N 1
ATOM 725 C CA . LEU A 1 92 ? 0.692 4.092 -10.594 1.00 91.81 92 LEU A CA 1
ATOM 726 C C . LEU A 1 92 ? 0.602 4.427 -12.077 1.00 91.81 92 LEU A C 1
ATOM 728 O O . LEU A 1 92 ? 0.668 3.557 -12.945 1.00 91.81 92 LEU A O 1
ATOM 732 N N . LEU A 1 93 ? 0.478 5.716 -12.362 1.00 88.62 93 LEU A N 1
ATOM 733 C CA . LEU A 1 93 ? 0.549 6.265 -13.706 1.00 88.62 93 LEU A CA 1
ATOM 734 C C . LEU A 1 93 ? 1.936 6.863 -13.958 1.00 88.62 93 LEU A C 1
ATOM 736 O O . LEU A 1 93 ? 2.744 7.050 -13.045 1.00 88.62 93 LEU A O 1
ATOM 740 N N . SER A 1 94 ? 2.219 7.199 -15.218 1.00 85.62 94 SER A N 1
ATOM 741 C CA . SER A 1 94 ? 3.525 7.732 -15.629 1.00 85.62 94 SER A CA 1
ATOM 742 C C . SER A 1 94 ? 3.956 8.968 -14.831 1.00 85.62 94 SER A C 1
ATOM 744 O O . SER A 1 94 ? 5.141 9.118 -14.525 1.00 85.62 94 SER A O 1
ATOM 746 N N . ASP A 1 95 ? 3.006 9.827 -14.458 1.00 87.81 95 ASP A N 1
ATOM 747 C CA . ASP A 1 95 ? 3.283 11.013 -13.648 1.00 87.81 95 ASP A CA 1
ATOM 748 C C . ASP A 1 95 ? 3.638 10.661 -12.198 1.00 87.81 95 ASP A C 1
ATOM 750 O O . ASP A 1 95 ? 4.564 11.257 -11.645 1.00 87.81 95 ASP A O 1
ATOM 754 N N . ASP A 1 96 ? 3.004 9.642 -11.606 1.00 88.31 96 ASP A N 1
ATOM 755 C CA . ASP A 1 96 ? 3.353 9.175 -10.260 1.00 88.31 96 ASP A CA 1
ATOM 756 C C . ASP A 1 96 ? 4.793 8.638 -10.228 1.00 88.31 96 ASP A C 1
ATOM 758 O O . ASP A 1 96 ? 5.594 9.009 -9.364 1.00 88.31 96 ASP A O 1
ATOM 762 N N . LEU A 1 97 ? 5.157 7.812 -11.217 1.00 86.50 97 LEU A N 1
ATOM 763 C CA . LEU A 1 97 ? 6.507 7.254 -11.352 1.00 86.50 97 LEU A CA 1
ATOM 764 C C . LEU A 1 97 ? 7.556 8.361 -11.512 1.00 86.50 97 LEU A C 1
ATOM 766 O O . LEU A 1 97 ? 8.633 8.318 -10.907 1.00 86.50 97 LEU A O 1
ATOM 770 N N . LYS A 1 98 ? 7.233 9.397 -12.296 1.00 86.81 98 LYS A N 1
ATOM 771 C CA . LYS A 1 98 ? 8.097 10.566 -12.475 1.00 86.81 98 LYS A CA 1
ATOM 772 C C . LYS A 1 98 ? 8.271 11.335 -11.164 1.00 86.81 98 LYS A C 1
ATOM 774 O O . LYS A 1 98 ? 9.405 11.666 -10.819 1.00 86.81 98 LYS A O 1
ATOM 779 N N . CYS A 1 99 ? 7.192 11.575 -10.422 1.00 87.50 99 CYS A N 1
ATOM 780 C CA . CYS A 1 99 ? 7.235 12.227 -9.114 1.00 87.50 99 CYS A CA 1
ATOM 781 C C . CYS A 1 99 ? 8.082 11.436 -8.108 1.00 87.50 99 CYS A C 1
ATOM 783 O O . CYS A 1 99 ? 8.948 12.017 -7.449 1.00 87.50 99 CYS A O 1
ATOM 785 N N . ARG A 1 100 ? 7.910 10.110 -8.024 1.00 88.56 100 ARG A N 1
ATOM 786 C CA . ARG A 1 100 ? 8.707 9.241 -7.136 1.00 88.56 100 ARG A CA 1
ATOM 787 C C . ARG A 1 100 ? 10.199 9.280 -7.467 1.00 88.56 100 ARG A C 1
ATOM 789 O O . ARG A 1 100 ? 11.024 9.373 -6.559 1.00 88.56 100 ARG A O 1
ATOM 796 N N . ARG A 1 101 ? 10.557 9.276 -8.753 1.00 85.56 101 ARG A N 1
ATOM 797 C CA . ARG A 1 101 ? 11.957 9.399 -9.184 1.00 85.56 101 ARG A CA 1
ATOM 798 C C . ARG A 1 101 ? 12.550 10.767 -8.848 1.00 85.56 101 ARG A C 1
ATOM 800 O O . ARG A 1 101 ? 13.644 10.837 -8.304 1.00 85.56 101 ARG A O 1
ATOM 807 N N . LEU A 1 102 ? 11.835 11.853 -9.148 1.00 88.12 102 LEU A N 1
ATOM 808 C CA . LEU A 1 102 ? 12.327 13.219 -8.911 1.00 88.12 102 LEU A CA 1
ATOM 809 C C . LEU A 1 102 ? 12.423 13.574 -7.420 1.00 88.12 102 LEU A C 1
ATOM 811 O O . LEU A 1 102 ? 13.267 14.378 -7.041 1.00 88.12 102 LEU A O 1
ATOM 815 N N . SER A 1 103 ? 11.590 12.959 -6.581 1.00 87.12 103 SER A N 1
ATOM 816 C CA . SER A 1 103 ? 11.634 13.109 -5.120 1.00 87.12 103 SER A CA 1
ATOM 817 C C . SER A 1 103 ? 12.641 12.182 -4.429 1.00 87.12 103 SER A C 1
ATOM 819 O O . SER A 1 103 ? 12.794 12.265 -3.214 1.00 87.12 103 SER A O 1
ATOM 821 N N . GLY A 1 104 ? 13.321 11.293 -5.166 1.00 85.12 104 GLY A N 1
ATOM 822 C CA . GLY A 1 104 ? 14.264 10.323 -4.596 1.00 85.12 104 GLY A CA 1
ATOM 823 C C . GLY A 1 104 ? 13.606 9.196 -3.788 1.00 85.12 104 GLY A C 1
ATOM 824 O O . GLY A 1 104 ? 14.291 8.481 -3.055 1.00 85.12 104 GLY A O 1
ATOM 825 N N . ARG A 1 105 ? 12.281 9.028 -3.906 1.00 88.69 105 ARG A N 1
ATOM 826 C CA . ARG A 1 105 ? 11.518 7.953 -3.248 1.00 88.69 105 ARG A CA 1
ATOM 827 C C . ARG A 1 105 ? 11.684 6.602 -3.937 1.00 88.69 105 ARG A C 1
ATOM 829 O O . ARG A 1 105 ? 11.476 5.582 -3.292 1.00 88.69 105 ARG A O 1
ATOM 836 N N . HIS A 1 106 ? 12.058 6.596 -5.217 1.00 85.94 106 HIS A N 1
ATOM 837 C CA . 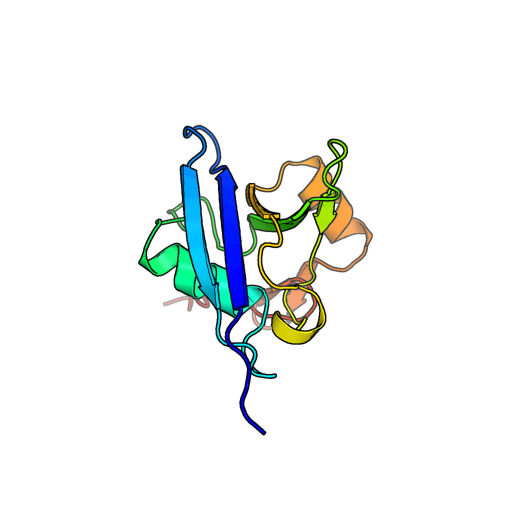HIS A 1 106 ? 12.493 5.403 -5.946 1.00 85.94 106 HIS A CA 1
ATOM 838 C C . HIS A 1 106 ? 14.020 5.366 -5.985 1.00 85.94 106 HIS A C 1
ATOM 840 O O . HIS A 1 106 ? 14.648 6.306 -6.477 1.00 85.94 106 HIS A O 1
ATOM 846 N N . GLN A 1 107 ? 14.607 4.306 -5.438 1.00 83.69 107 GLN A N 1
ATOM 847 C CA . GLN A 1 107 ? 16.054 4.122 -5.351 1.00 83.69 107 GLN A CA 1
ATOM 848 C C . GLN A 1 107 ? 16.429 2.738 -5.874 1.00 83.69 107 GLN A C 1
ATOM 850 O O . GLN A 1 107 ? 15.651 1.791 -5.775 1.00 83.69 107 GLN A O 1
ATOM 855 N N . ILE A 1 108 ? 17.632 2.626 -6.427 1.00 81.88 108 ILE A N 1
ATOM 856 C CA . ILE A 1 108 ? 18.221 1.354 -6.843 1.00 81.88 108 ILE A CA 1
ATOM 857 C C . ILE A 1 108 ? 19.510 1.196 -6.049 1.00 81.88 108 ILE A C 1
ATOM 859 O O . ILE A 1 108 ? 20.380 2.070 -6.093 1.00 81.88 108 ILE A O 1
ATOM 863 N N . THR A 1 109 ? 19.610 0.119 -5.281 1.00 79.50 109 THR A N 1
ATOM 864 C CA . THR A 1 109 ? 20.795 -0.181 -4.475 1.00 79.50 109 THR A CA 1
ATOM 865 C C . THR A 1 109 ? 21.931 -0.730 -5.339 1.00 79.50 109 THR A C 1
ATOM 867 O O . THR A 1 109 ? 21.740 -1.098 -6.498 1.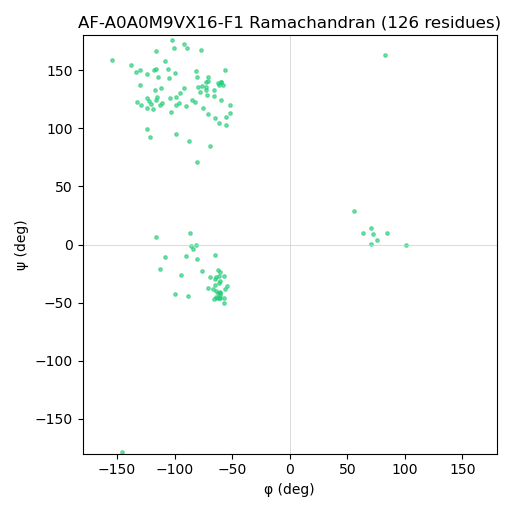00 79.50 109 THR A O 1
ATOM 870 N N . ALA A 1 110 ? 23.146 -0.795 -4.784 1.00 77.88 110 ALA A N 1
ATOM 871 C CA . ALA A 1 110 ? 24.328 -1.273 -5.509 1.00 77.88 110 ALA A CA 1
ATOM 872 C C . ALA A 1 110 ? 24.210 -2.738 -5.983 1.00 77.88 110 ALA A C 1
ATOM 874 O O . ALA A 1 110 ? 24.814 -3.110 -6.985 1.00 77.88 110 ALA A O 1
ATOM 875 N N . ASP A 1 111 ? 23.418 -3.552 -5.284 1.00 78.50 111 ASP A N 1
ATOM 876 C CA . ASP A 1 111 ? 23.060 -4.932 -5.634 1.00 78.50 111 ASP A CA 1
ATOM 877 C C . ASP A 1 111 ? 21.912 -5.031 -6.659 1.00 78.50 111 ASP A C 1
ATOM 879 O O . ASP A 1 111 ? 21.547 -6.130 -7.067 1.00 78.50 111 ASP A O 1
ATOM 883 N N . GLY A 1 112 ? 21.365 -3.899 -7.118 1.00 77.56 112 GLY A N 1
ATOM 884 C CA . GLY A 1 112 ? 20.306 -3.843 -8.127 1.00 77.56 112 GLY A CA 1
ATOM 885 C C . GLY A 1 112 ? 18.888 -4.007 -7.576 1.00 77.56 112 GLY A C 1
ATOM 886 O O . GLY A 1 112 ? 17.953 -4.147 -8.363 1.00 77.56 112 GLY A O 1
ATOM 887 N N . SER A 1 113 ? 18.710 -3.977 -6.253 1.00 79.12 113 SER A N 1
ATOM 888 C CA . SER A 1 113 ? 17.391 -4.055 -5.625 1.00 79.12 113 SER A CA 1
ATOM 889 C C . SER A 1 113 ? 16.653 -2.719 -5.741 1.00 79.12 113 SER A C 1
ATOM 891 O O . SER A 1 113 ? 17.221 -1.645 -5.518 1.00 79.12 113 SER A O 1
ATOM 893 N N . HIS A 1 114 ? 15.368 -2.782 -6.088 1.00 81.81 114 HIS A N 1
ATOM 894 C CA . HIS A 1 114 ? 14.501 -1.611 -6.149 1.00 81.81 114 HIS A CA 1
ATOM 895 C C . HIS A 1 114 ? 13.935 -1.313 -4.759 1.00 81.81 114 HIS A C 1
ATOM 897 O O . HIS A 1 114 ? 13.310 -2.167 -4.129 1.00 81.81 114 HIS A O 1
ATOM 903 N N . LEU A 1 115 ? 14.147 -0.086 -4.285 1.00 83.25 115 LEU A N 1
ATOM 904 C CA . LEU A 1 115 ? 13.573 0.413 -3.044 1.00 83.25 115 LEU A CA 1
ATOM 905 C C . LEU A 1 115 ? 12.547 1.502 -3.344 1.00 83.25 115 LEU A C 1
ATOM 907 O O . LEU A 1 115 ? 12.823 2.440 -4.099 1.00 83.25 115 LEU A O 1
ATOM 911 N N . VAL A 1 116 ? 11.395 1.416 -2.685 1.00 83.75 116 VAL A N 1
ATOM 912 C CA . VAL A 1 116 ? 10.396 2.486 -2.652 1.00 83.75 116 VAL A CA 1
ATOM 913 C C . VAL A 1 116 ? 10.147 2.875 -1.204 1.00 83.75 116 VAL A C 1
ATOM 915 O O . VAL A 1 116 ? 9.838 2.029 -0.371 1.00 83.75 116 VAL A O 1
ATOM 918 N N . ASP A 1 117 ? 10.329 4.155 -0.882 1.00 85.25 117 ASP A N 1
ATOM 919 C CA . ASP A 1 117 ? 10.278 4.667 0.499 1.00 85.25 117 ASP A CA 1
ATOM 920 C C . ASP A 1 117 ? 11.257 3.954 1.453 1.00 85.25 117 ASP A C 1
ATOM 922 O O . ASP A 1 117 ? 11.003 3.826 2.649 1.00 85.25 117 ASP A O 1
ATOM 926 N N . GLY A 1 118 ? 12.377 3.452 0.919 1.00 82.44 118 GLY A N 1
ATOM 927 C CA . GLY A 1 118 ? 13.353 2.655 1.670 1.00 82.44 118 GLY A CA 1
ATOM 928 C C . GLY A 1 118 ? 12.926 1.206 1.938 1.00 82.44 118 GLY A C 1
ATOM 929 O O . GLY A 1 118 ? 13.664 0.477 2.596 1.00 82.44 118 GLY A O 1
ATOM 930 N N . VAL A 1 119 ? 11.771 0.770 1.424 1.00 83.69 119 VAL A N 1
ATOM 931 C CA . VAL A 1 119 ? 11.296 -0.617 1.495 1.00 83.69 119 VAL A CA 1
ATOM 932 C C . VAL A 1 119 ? 11.682 -1.343 0.213 1.00 83.69 119 VAL A C 1
ATOM 934 O O . VAL A 1 119 ? 11.437 -0.839 -0.882 1.00 83.69 119 VAL A O 1
ATOM 937 N N . ALA A 1 120 ? 12.292 -2.520 0.347 1.00 82.88 120 ALA A N 1
ATOM 938 C CA . ALA A 1 120 ? 12.601 -3.367 -0.795 1.00 82.88 120 ALA A CA 1
ATOM 939 C C . ALA A 1 120 ? 11.324 -3.983 -1.363 1.00 82.88 120 ALA A C 1
ATOM 941 O O . ALA A 1 120 ? 10.546 -4.586 -0.623 1.00 82.88 120 ALA A O 1
ATOM 942 N N . PHE A 1 121 ? 11.140 -3.831 -2.671 1.00 74.50 121 PHE A N 1
ATOM 943 C CA . PHE A 1 121 ? 10.042 -4.427 -3.419 1.00 74.50 121 PHE A CA 1
ATOM 944 C C . PHE A 1 121 ? 10.572 -5.399 -4.474 1.00 74.50 121 PHE A C 1
ATOM 946 O O . PHE A 1 121 ? 11.680 -5.240 -4.991 1.00 74.50 121 PHE A O 1
ATOM 953 N N . GLY A 1 122 ? 9.760 -6.414 -4.770 1.00 62.66 122 GLY A N 1
ATOM 954 C CA . GLY A 1 122 ? 10.071 -7.456 -5.739 1.00 62.66 122 GLY A CA 1
ATOM 955 C C . GLY A 1 122 ? 10.939 -8.593 -5.191 1.00 62.66 122 GLY A C 1
ATOM 956 O O . GLY A 1 122 ? 11.593 -8.507 -4.150 1.00 62.66 122 GLY A O 1
ATOM 957 N N . ARG A 1 123 ? 10.946 -9.710 -5.925 1.00 5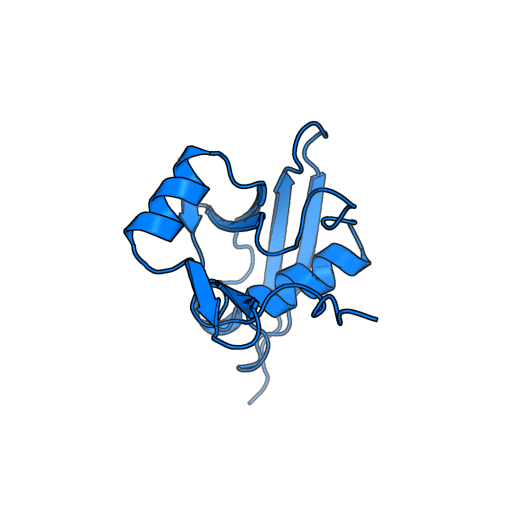6.78 123 ARG A N 1
ATOM 958 C CA . ARG A 1 123 ? 11.960 -10.758 -5.751 1.00 56.78 123 ARG A CA 1
ATOM 959 C C . ARG A 1 123 ? 13.227 -10.283 -6.448 1.00 56.78 123 ARG A C 1
ATOM 961 O O . ARG A 1 123 ? 13.162 -9.887 -7.612 1.00 56.78 123 ARG A O 1
ATOM 968 N N . THR A 1 124 ? 14.376 -10.362 -5.780 1.00 50.34 124 THR A N 1
ATOM 969 C CA . THR A 1 124 ? 15.669 -10.214 -6.451 1.00 50.34 124 THR A CA 1
ATOM 970 C C . THR A 1 124 ? 15.693 -11.177 -7.635 1.00 50.34 124 THR A C 1
ATOM 972 O O . THR A 1 124 ? 15.657 -12.397 -7.463 1.00 50.34 124 THR A O 1
ATOM 975 N N . ARG A 1 125 ? 15.704 -10.649 -8.866 1.00 47.53 125 ARG A N 1
ATOM 976 C CA . ARG A 1 125 ? 16.030 -11.459 -10.041 1.00 47.53 125 ARG A CA 1
ATOM 977 C C . ARG A 1 125 ? 17.511 -11.789 -9.921 1.00 47.53 125 ARG A C 1
ATOM 979 O O . ARG A 1 125 ? 18.357 -11.059 -10.429 1.00 47.53 125 ARG A O 1
ATOM 986 N N . GLY A 1 126 ? 17.817 -12.853 -9.180 1.00 41.16 126 GLY A N 1
ATOM 987 C CA . GLY A 1 126 ? 19.126 -13.476 -9.228 1.00 41.16 126 GLY A CA 1
ATOM 988 C C . GLY A 1 126 ? 19.435 -13.744 -10.694 1.00 41.16 126 GLY A C 1
ATOM 989 O O . GLY A 1 126 ? 18.652 -14.397 -11.380 1.00 41.16 126 GLY A O 1
ATOM 990 N N . ARG A 1 127 ? 20.522 -13.155 -11.195 1.00 39.78 127 ARG A N 1
ATOM 991 C CA . ARG A 1 127 ? 21.140 -13.639 -12.426 1.00 39.78 127 ARG A CA 1
ATOM 992 C C . ARG A 1 127 ? 21.573 -15.072 -12.132 1.00 39.78 127 ARG A C 1
ATOM 994 O O . ARG A 1 127 ? 22.510 -15.258 -11.360 1.00 39.78 127 ARG A O 1
ATOM 1001 N N . GLU A 1 128 ? 20.829 -16.032 -12.664 1.00 35.25 128 GLU A N 1
ATOM 1002 C CA . GLU A 1 128 ? 21.294 -17.410 -12.832 1.00 35.25 128 GLU A CA 1
ATOM 1003 C C . GLU A 1 128 ? 22.251 -17.477 -14.029 1.00 35.25 128 GLU A C 1
ATOM 1005 O O . GLU A 1 128 ? 21.993 -16.764 -15.032 1.00 35.25 128 GLU A O 1
#

Organism: Escovopsis weberi (NCBI:txid150374)

pLDDT: mean 87.46, std 12.92, range [35.25, 98.0]

Secondary structure (DSSP, 8-state):
-----EEEEEEEE-TTS--EEEEEEE---TT-BHHHHHHHHHHHS----SS--GGGEEEEEE-SSS-EEEEPTTSBHHHH--TT-EEEEEEPPHHHHHHHHHTT-EEE-TT--EEETTEEES------

Sequence (128 aa):
MASQDIRLRLVIRRHGVPEVKLVWPCACTDNFTVSRLLEQVNEVITLESGEWGLEDYAVELSDGKGGSFECLHFQPVGRILKDEDQVLIRSLLSDDLKCRRLSGRHQITADGSHLVDGVAFGRTRGRE

Solvent-accessible surface area (backbone atoms only — not comparable to full-atom values): 7457 Å² total; per-residue (Å²): 130,85,60,65,63,32,42,33,36,38,36,40,36,52,82,98,49,79,74,44,77,46,81,41,84,40,68,33,40,84,84,37,17,44,48,53,51,51,54,58,44,32,78,77,51,75,64,58,53,101,88,35,53,71,75,46,44,44,44,22,44,52,68,87,78,86,53,67,45,80,57,57,39,70,44,29,40,55,80,78,56,56,68,67,38,44,34,38,38,31,51,62,50,74,67,53,54,50,51,33,49,76,70,60,37,48,44,71,47,98,89,67,48,44,24,44,62,83,36,80,45,76,78,81,80,70,86,125

Mean predicted aligned error: 5.88 Å

Foldseek 3Di:
DQQDWAKEFEWEAAPPDDIDTDIDTGGQDQQAFQLVVLVVVCVVPPRDDPVDWSLQKWKWFDPVPPDTHTGFRNGRCNVPDHHHTYIYIYGDDPVNVVVCVVVVQWDADPLRFTGGVNHTIDDPPPPD

Radius of gyration: 14.88 Å; Cα contacts (8 Å, |Δi|>4): 215; chains: 1; bounding box: 39×32×42 Å

InterPro domains:
  IPR055781 Domain of unknown function DUF7357 [PF24054] (6-127)